Protein AF-A0AA40S075-F1 (afdb_monomer_lite)

Structure (mmCIF, N/CA/C/O backbone):
data_AF-A0AA40S075-F1
#
_entry.id   AF-A0AA40S075-F1
#
loop_
_atom_site.group_PDB
_atom_site.id
_atom_site.type_symbol
_atom_site.label_atom_id
_atom_site.label_alt_id
_atom_site.label_comp_id
_atom_site.label_asym_id
_atom_site.label_entity_id
_atom_site.label_seq_id
_atom_site.pdbx_PDB_ins_code
_atom_site.Cartn_x
_atom_site.Cartn_y
_atom_site.Cartn_z
_atom_site.occupancy
_atom_site.B_iso_or_equiv
_atom_site.auth_seq_id
_atom_site.auth_comp_id
_atom_site.auth_asym_id
_atom_site.auth_atom_id
_atom_site.pdbx_PDB_model_num
ATOM 1 N N . MET A 1 1 ? -9.247 -8.473 -28.102 1.00 46.50 1 MET A N 1
ATOM 2 C CA . MET A 1 1 ? -8.491 -7.266 -27.701 1.00 46.50 1 MET A CA 1
ATOM 3 C C . MET A 1 1 ? -7.460 -7.676 -26.664 1.00 46.50 1 MET A C 1
ATOM 5 O O . MET A 1 1 ? -7.847 -8.090 -25.582 1.00 46.50 1 MET A O 1
ATOM 9 N N . THR A 1 2 ? -6.175 -7.653 -27.006 1.00 59.22 2 THR A N 1
ATOM 10 C CA . THR A 1 2 ? -5.071 -7.917 -26.071 1.00 59.22 2 THR A CA 1
ATOM 11 C C . THR A 1 2 ? -4.685 -6.614 -25.379 1.00 59.22 2 THR A C 1
ATOM 13 O O . THR A 1 2 ? -4.328 -5.653 -26.058 1.00 59.22 2 THR A O 1
ATOM 16 N N . MET A 1 3 ? -4.786 -6.572 -24.050 1.00 69.44 3 MET A N 1
ATOM 17 C CA . MET A 1 3 ? -4.354 -5.430 -23.241 1.00 69.44 3 MET A CA 1
ATOM 18 C C . MET A 1 3 ? -2.837 -5.259 -23.383 1.00 69.44 3 MET A C 1
ATOM 20 O O . MET A 1 3 ? -2.087 -6.213 -23.164 1.00 69.44 3 MET A O 1
ATOM 24 N N . THR A 1 4 ? -2.377 -4.073 -23.776 1.00 76.94 4 THR A N 1
ATOM 25 C CA . THR A 1 4 ? -0.937 -3.796 -23.884 1.00 76.94 4 THR A CA 1
ATOM 26 C C . THR A 1 4 ? -0.329 -3.550 -22.499 1.00 76.94 4 THR A C 1
ATOM 28 O O . THR A 1 4 ? -1.027 -3.182 -21.553 1.00 76.94 4 THR A O 1
ATOM 31 N N . ALA A 1 5 ? 0.988 -3.733 -22.354 1.00 69.62 5 ALA A N 1
ATOM 32 C CA . ALA A 1 5 ? 1.686 -3.474 -21.089 1.00 69.62 5 ALA A CA 1
ATOM 33 C C . ALA A 1 5 ? 1.546 -2.008 -20.627 1.00 69.62 5 ALA A C 1
ATOM 35 O O . ALA A 1 5 ? 1.438 -1.736 -19.433 1.00 69.62 5 ALA A O 1
ATOM 36 N N . GLU A 1 6 ? 1.477 -1.069 -21.573 1.00 72.50 6 GLU A N 1
ATOM 37 C CA . GLU A 1 6 ? 1.208 0.346 -21.295 1.00 72.50 6 GLU A CA 1
ATOM 38 C C . GLU A 1 6 ? -0.209 0.565 -20.754 1.00 72.50 6 GLU A C 1
ATOM 40 O O . GLU A 1 6 ? -0.388 1.271 -19.765 1.00 72.50 6 GLU A O 1
ATOM 45 N N . GLN A 1 7 ? -1.217 -0.100 -21.329 1.00 78.00 7 GLN A N 1
ATOM 46 C CA . GLN A 1 7 ? -2.588 -0.052 -20.810 1.00 78.00 7 GLN A CA 1
ATOM 47 C C . GLN A 1 7 ? -2.686 -0.668 -19.409 1.00 78.00 7 GLN A C 1
ATOM 49 O O . GLN A 1 7 ? -3.414 -0.152 -18.560 1.00 78.00 7 GLN A O 1
ATOM 54 N N . ALA A 1 8 ? -1.940 -1.745 -19.141 1.00 73.06 8 ALA A N 1
ATOM 55 C CA . ALA A 1 8 ? -1.873 -2.363 -17.817 1.00 73.06 8 ALA A CA 1
ATOM 56 C C . ALA A 1 8 ? -1.236 -1.431 -16.776 1.00 73.06 8 ALA A C 1
ATOM 58 O O . ALA A 1 8 ? -1.756 -1.306 -15.665 1.00 73.06 8 ALA A O 1
ATOM 59 N N . ALA A 1 9 ? -0.157 -0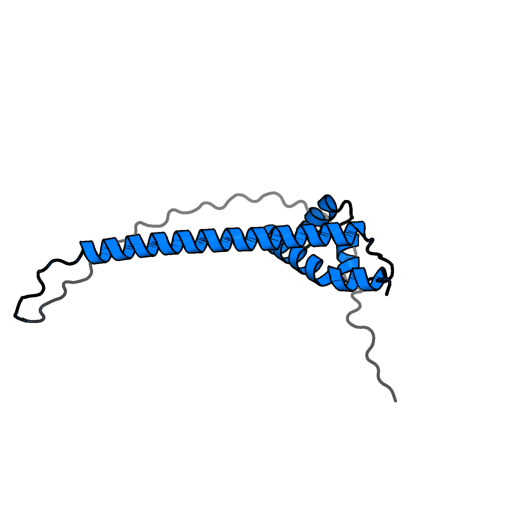.730 -17.142 1.00 79.81 9 ALA A N 1
ATOM 60 C CA . ALA A 1 9 ? 0.457 0.286 -16.292 1.00 79.81 9 ALA A CA 1
ATOM 61 C C . ALA A 1 9 ? -0.532 1.420 -15.970 1.00 79.81 9 ALA A C 1
ATOM 63 O O . ALA A 1 9 ? -0.644 1.840 -14.817 1.00 79.81 9 ALA A O 1
ATOM 64 N N . GLU A 1 10 ? -1.310 1.858 -16.956 1.00 85.69 10 GLU A N 1
ATOM 65 C CA . GLU A 1 10 ? -2.273 2.950 -16.785 1.00 85.69 10 GLU A CA 1
ATOM 66 C C . GLU A 1 10 ? -3.445 2.571 -15.899 1.00 85.69 10 GLU A C 1
ATOM 68 O O . GLU A 1 10 ? -3.895 3.385 -15.090 1.00 85.69 10 GLU A O 1
ATOM 73 N N . TRP A 1 11 ? -3.879 1.320 -15.988 1.00 86.38 11 TRP A N 1
ATOM 74 C CA . TRP A 1 11 ? -4.942 0.800 -15.149 1.00 86.38 11 TRP A CA 1
ATOM 75 C C . TRP A 1 11 ? -4.510 0.608 -13.690 1.00 86.38 11 TRP A C 1
ATOM 77 O O . TRP A 1 11 ? -5.304 0.855 -12.785 1.00 86.38 11 TRP A O 1
ATOM 87 N N . ILE A 1 12 ? -3.251 0.226 -13.439 1.00 92.19 12 ILE A N 1
ATOM 88 C CA . ILE A 1 12 ? -2.779 -0.107 -12.085 1.00 92.19 12 ILE A CA 1
ATOM 89 C C . ILE A 1 12 ? -2.191 1.079 -11.307 1.00 92.19 12 ILE A C 1
ATOM 91 O O . ILE A 1 12 ? -2.126 1.054 -10.078 1.00 92.19 12 ILE A O 1
ATOM 95 N N . ARG A 1 13 ? -1.764 2.146 -11.988 1.00 93.06 13 ARG A N 1
ATOM 96 C CA . ARG A 1 13 ? -1.256 3.372 -11.345 1.00 93.06 13 ARG A CA 1
ATOM 97 C C . ARG A 1 13 ? -2.166 3.957 -10.254 1.00 93.06 13 ARG A C 1
ATOM 99 O O . ARG A 1 13 ? -1.613 4.317 -9.213 1.00 93.06 13 ARG A O 1
ATOM 106 N N . PRO A 1 14 ? -3.500 4.078 -10.419 1.00 94.56 14 PRO A N 1
ATOM 107 C CA . PRO A 1 14 ? -4.357 4.574 -9.341 1.00 94.56 14 PRO A CA 1
ATOM 108 C C . PRO A 1 14 ? -4.320 3.670 -8.100 1.00 94.56 14 PRO A C 1
ATOM 110 O O . PRO A 1 14 ? -4.209 4.179 -6.984 1.00 94.56 14 PRO A O 1
ATOM 113 N N . ASP A 1 15 ? -4.328 2.349 -8.286 1.00 95.44 15 ASP A N 1
ATOM 114 C CA . ASP A 1 15 ? -4.229 1.375 -7.192 1.00 95.44 15 ASP A CA 1
ATOM 115 C C . ASP A 1 15 ? -2.874 1.515 -6.478 1.00 95.44 15 ASP A C 1
ATOM 117 O O . ASP A 1 15 ? -2.812 1.622 -5.249 1.00 95.44 15 ASP A O 1
ATOM 121 N N . LEU A 1 16 ? -1.784 1.626 -7.247 1.00 95.81 16 LEU A N 1
ATOM 122 C CA . LEU A 1 16 ? -0.439 1.863 -6.721 1.00 95.81 16 LEU A CA 1
ATOM 123 C C . LEU A 1 16 ? -0.364 3.158 -5.900 1.00 95.81 16 LEU A C 1
ATOM 125 O O . LEU A 1 16 ? 0.205 3.163 -4.808 1.00 95.81 16 LEU A O 1
ATOM 129 N N . ALA A 1 17 ? -0.947 4.247 -6.406 1.00 97.00 17 ALA A N 1
ATOM 130 C CA . ALA A 1 17 ? -0.953 5.542 -5.734 1.00 97.00 17 ALA A CA 1
ATOM 131 C C . ALA A 1 17 ? -1.693 5.485 -4.390 1.00 97.00 17 ALA A C 1
ATOM 133 O O . ALA A 1 17 ? -1.184 6.004 -3.398 1.00 97.00 17 ALA A O 1
ATOM 134 N N . ARG A 1 18 ? -2.844 4.800 -4.328 1.00 97.44 18 ARG A N 1
ATOM 135 C CA . ARG A 1 18 ? -3.613 4.613 -3.084 1.00 97.44 18 ARG A CA 1
ATOM 136 C C . ARG A 1 18 ? -2.848 3.790 -2.052 1.00 97.44 18 ARG A C 1
ATOM 138 O O . ARG A 1 18 ? -2.800 4.164 -0.883 1.00 97.44 18 ARG A O 1
ATOM 145 N N . VAL A 1 19 ? -2.196 2.706 -2.479 1.00 96.94 19 VAL A N 1
ATOM 146 C CA . VAL A 1 19 ? -1.373 1.878 -1.581 1.00 96.94 19 VAL A CA 1
ATOM 147 C C . VAL A 1 19 ? -0.180 2.660 -1.034 1.00 96.94 19 VAL A C 1
ATOM 149 O O . VAL A 1 19 ? 0.143 2.534 0.148 1.00 96.94 19 VAL A O 1
ATOM 152 N N . VAL A 1 20 ? 0.479 3.466 -1.870 1.00 97.50 20 VAL A N 1
ATOM 153 C CA . VAL A 1 20 ? 1.575 4.336 -1.424 1.00 97.50 20 VAL A CA 1
ATOM 154 C C . VAL A 1 20 ? 1.068 5.388 -0.444 1.00 97.50 20 VAL A C 1
ATOM 156 O O . VAL A 1 20 ? 1.687 5.540 0.602 1.00 97.50 20 VAL A O 1
ATOM 159 N N . ALA A 1 21 ? -0.048 6.061 -0.732 1.00 97.62 21 ALA A N 1
ATOM 160 C CA . ALA A 1 21 ? -0.610 7.092 0.141 1.00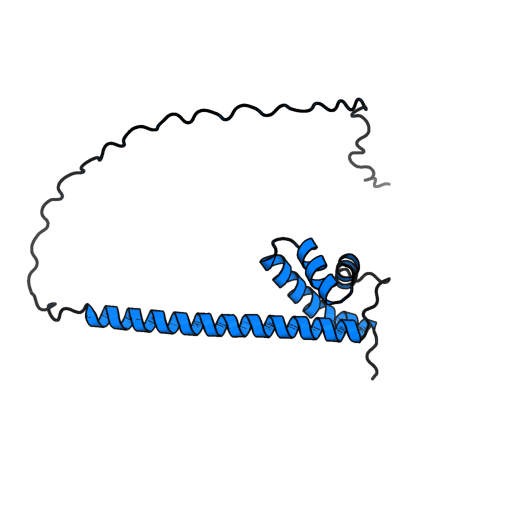 97.62 21 ALA A CA 1
ATOM 161 C C . ALA A 1 21 ? -0.959 6.538 1.533 1.00 97.62 21 ALA A C 1
ATOM 163 O O . ALA A 1 21 ? -0.512 7.080 2.538 1.00 97.62 21 ALA A O 1
ATOM 164 N N . ALA A 1 22 ? -1.642 5.392 1.601 1.00 96.44 22 ALA A N 1
ATOM 165 C CA . ALA A 1 22 ? -1.964 4.748 2.878 1.00 96.44 22 ALA A CA 1
ATOM 166 C C . ALA A 1 22 ? -0.707 4.320 3.662 1.00 96.44 22 ALA A C 1
ATOM 168 O O . ALA A 1 22 ? -0.662 4.349 4.892 1.00 96.44 22 ALA A O 1
ATOM 169 N N . LYS A 1 23 ? 0.355 3.909 2.958 1.00 96.06 23 LYS A N 1
ATOM 170 C CA . LYS A 1 23 ? 1.644 3.599 3.591 1.00 96.06 23 LYS A CA 1
ATOM 171 C C . LYS A 1 23 ? 2.380 4.848 4.057 1.00 96.06 23 LYS A C 1
ATOM 173 O O . LYS A 1 23 ? 3.035 4.792 5.092 1.00 96.06 23 LYS A O 1
ATOM 178 N N . GLU A 1 24 ? 2.313 5.929 3.293 1.00 97.62 24 GLU A N 1
ATOM 179 C CA . GLU A 1 24 ? 2.908 7.218 3.632 1.00 97.62 24 GLU A CA 1
ATOM 180 C C . GLU A 1 24 ? 2.272 7.778 4.900 1.00 97.62 24 GLU A C 1
ATOM 182 O O . GLU A 1 24 ? 3.006 8.132 5.818 1.00 97.62 24 GLU A O 1
ATOM 187 N N . GLU A 1 25 ? 0.944 7.741 4.995 1.00 96.44 25 GLU A N 1
ATOM 188 C CA . GLU A 1 25 ? 0.194 8.125 6.191 1.00 96.44 25 GLU A CA 1
ATOM 189 C C . GLU A 1 25 ? 0.635 7.316 7.419 1.00 96.44 25 GLU A C 1
ATOM 191 O O . GLU A 1 25 ? 0.965 7.878 8.461 1.00 96.44 25 GLU A O 1
ATOM 196 N N . ARG A 1 26 ? 0.753 5.990 7.279 1.00 94.88 26 ARG A N 1
ATOM 197 C CA . ARG A 1 26 ? 1.173 5.112 8.381 1.00 94.88 26 ARG A CA 1
ATOM 198 C C . ARG A 1 26 ? 2.638 5.289 8.798 1.00 94.88 26 ARG A C 1
ATOM 200 O O . ARG A 1 26 ? 2.970 5.089 9.964 1.00 94.88 26 ARG A O 1
ATOM 207 N N . LEU A 1 27 ? 3.539 5.545 7.851 1.00 96.19 27 LEU A N 1
ATOM 208 C CA . LEU A 1 27 ? 4.991 5.570 8.090 1.00 96.19 27 LEU A CA 1
ATOM 209 C C . LEU A 1 27 ? 5.551 6.987 8.274 1.00 96.19 27 LEU A C 1
ATOM 211 O O . LEU A 1 27 ? 6.728 7.126 8.618 1.00 96.19 27 LEU A O 1
ATOM 215 N N . GLY A 1 28 ? 4.749 8.017 7.999 1.00 96.56 28 GLY A N 1
ATOM 216 C CA . GLY A 1 28 ? 5.129 9.429 8.053 1.00 96.56 28 GLY A CA 1
ATOM 217 C C . GLY A 1 28 ? 6.128 9.859 6.974 1.00 96.56 28 GLY A C 1
ATOM 218 O O . GLY A 1 28 ? 6.728 10.925 7.077 1.00 96.56 28 GLY A O 1
ATOM 219 N N . SER A 1 29 ? 6.384 9.025 5.961 1.00 96.44 29 SER A N 1
ATOM 220 C CA . SER A 1 29 ? 7.346 9.335 4.902 1.00 96.44 29 SER A CA 1
ATOM 221 C C . SER A 1 29 ? 7.030 8.598 3.610 1.00 96.44 29 SER A C 1
ATOM 223 O O . SER A 1 29 ? 6.966 7.365 3.568 1.00 96.44 29 SER A O 1
ATOM 225 N N . ARG A 1 30 ? 6.949 9.361 2.519 1.00 95.94 30 ARG A N 1
ATOM 226 C CA . ARG A 1 30 ? 6.755 8.828 1.169 1.00 95.94 30 ARG A CA 1
ATOM 227 C C . ARG A 1 30 ? 7.894 7.922 0.713 1.00 95.94 30 ARG A C 1
ATOM 229 O O . ARG A 1 30 ? 7.653 6.920 0.047 1.00 95.94 30 ARG A O 1
ATOM 236 N N . MET A 1 31 ? 9.133 8.232 1.103 1.00 97.12 31 MET A N 1
ATOM 237 C CA . MET A 1 31 ? 10.284 7.390 0.762 1.00 97.12 31 MET A CA 1
ATOM 238 C C . MET A 1 31 ? 10.200 6.033 1.466 1.00 97.12 31 MET A C 1
ATOM 240 O O . MET A 1 31 ? 10.338 4.999 0.817 1.00 97.12 31 MET A O 1
ATOM 244 N N . ARG A 1 32 ? 9.846 6.022 2.759 1.00 97.19 32 ARG A N 1
ATOM 245 C CA . ARG A 1 32 ? 9.600 4.774 3.500 1.00 97.19 32 ARG A CA 1
ATOM 246 C C . ARG A 1 32 ? 8.426 3.981 2.927 1.00 97.19 32 ARG A C 1
ATOM 248 O O . ARG A 1 32 ? 8.460 2.754 2.929 1.00 97.19 32 ARG A O 1
ATOM 255 N N . ALA A 1 33 ? 7.399 4.654 2.407 1.00 97.19 33 ALA A N 1
ATOM 256 C CA . ALA A 1 33 ? 6.297 3.994 1.711 1.00 97.19 33 ALA A CA 1
ATOM 257 C C . ALA A 1 33 ? 6.771 3.279 0.436 1.00 97.19 33 ALA A C 1
ATOM 259 O O . ALA A 1 33 ? 6.405 2.119 0.218 1.00 97.19 33 ALA A O 1
ATOM 260 N N . TYR A 1 34 ? 7.621 3.929 -0.366 1.00 97.62 34 TYR A N 1
ATOM 261 C CA . TYR A 1 34 ? 8.245 3.310 -1.537 1.00 97.62 34 TYR A CA 1
ATOM 262 C C . TYR A 1 34 ? 9.153 2.139 -1.159 1.00 97.62 34 TYR A C 1
ATOM 264 O O . TYR A 1 34 ? 9.074 1.095 -1.792 1.00 97.62 34 TYR A O 1
ATOM 272 N N . GLU A 1 35 ? 9.968 2.263 -0.113 1.00 97.31 35 GLU A N 1
ATOM 273 C CA . GLU A 1 35 ? 10.814 1.170 0.386 1.00 97.31 35 GLU A CA 1
ATOM 274 C C . GLU A 1 35 ? 9.993 -0.030 0.851 1.00 97.31 35 GLU A C 1
ATOM 276 O O . GLU A 1 35 ? 10.203 -1.154 0.390 1.00 97.31 35 GLU A O 1
ATOM 281 N N . ALA A 1 36 ? 9.001 0.209 1.707 1.00 96.31 36 ALA A N 1
ATOM 282 C CA . ALA A 1 36 ? 8.162 -0.843 2.257 1.00 96.31 36 ALA A CA 1
ATOM 283 C C . ALA A 1 36 ? 7.309 -1.539 1.188 1.00 96.31 36 ALA A C 1
ATOM 285 O O . ALA A 1 36 ? 7.014 -2.729 1.310 1.00 96.31 36 ALA A O 1
ATOM 286 N N . LEU A 1 37 ? 6.849 -0.809 0.167 1.00 95.50 37 LEU A N 1
ATOM 287 C CA . LEU A 1 37 ? 6.102 -1.400 -0.940 1.00 95.50 37 LEU A CA 1
ATOM 288 C C . LEU A 1 37 ? 7.032 -2.101 -1.936 1.00 95.50 37 LEU A C 1
ATOM 290 O O . LEU A 1 37 ? 6.737 -3.219 -2.344 1.00 95.50 37 LEU A O 1
ATOM 294 N N . GLY A 1 38 ? 8.166 -1.488 -2.271 1.00 94.81 38 GLY A N 1
ATOM 295 C CA . GLY A 1 38 ? 9.155 -2.033 -3.199 1.00 94.81 38 GLY A CA 1
ATOM 296 C C . GLY A 1 38 ? 9.711 -3.362 -2.711 1.00 94.81 38 GLY A C 1
ATOM 297 O O . GLY A 1 38 ? 9.665 -4.345 -3.445 1.00 94.81 38 GLY A O 1
ATOM 298 N N . SER A 1 39 ? 10.100 -3.433 -1.435 1.00 94.88 39 SER A N 1
ATOM 299 C CA . SER A 1 39 ? 10.559 -4.674 -0.801 1.00 94.88 39 SER A CA 1
ATOM 300 C C . SER A 1 39 ? 9.533 -5.808 -0.929 1.00 94.88 39 SER A C 1
ATOM 302 O O . SER A 1 39 ? 9.904 -6.931 -1.258 1.00 94.88 39 SER A O 1
ATOM 304 N N . LYS A 1 40 ? 8.235 -5.517 -0.766 1.00 92.69 40 LYS A N 1
ATOM 305 C CA . LYS A 1 40 ? 7.166 -6.518 -0.927 1.00 92.69 40 LYS A CA 1
ATOM 306 C C . LYS A 1 40 ? 6.928 -6.942 -2.375 1.00 92.69 40 LYS A C 1
ATOM 308 O O . LYS A 1 40 ? 6.498 -8.066 -2.601 1.00 92.69 40 LYS A O 1
ATOM 313 N N . LEU A 1 41 ? 7.157 -6.046 -3.330 1.00 91.88 41 LEU A N 1
ATOM 314 C CA . LEU A 1 41 ? 6.988 -6.314 -4.760 1.00 91.88 41 LEU A CA 1
ATOM 315 C C . LEU A 1 41 ? 8.253 -6.902 -5.409 1.00 91.88 41 LEU A C 1
ATOM 317 O O . LEU A 1 41 ? 8.223 -7.224 -6.590 1.00 91.88 41 LEU A O 1
ATOM 321 N N . GLY A 1 42 ? 9.372 -7.003 -4.680 1.00 94.06 42 GLY A N 1
ATOM 322 C CA . GLY A 1 42 ? 10.671 -7.352 -5.264 1.00 94.06 42 GLY A CA 1
ATOM 323 C C . GLY A 1 42 ? 11.217 -6.268 -6.204 1.00 94.06 42 GLY A C 1
ATOM 324 O O . GLY A 1 42 ? 11.984 -6.560 -7.121 1.00 94.06 42 GLY A O 1
ATOM 325 N N . ARG A 1 43 ? 10.802 -5.010 -6.012 1.00 95.19 43 ARG A N 1
ATOM 326 C CA . ARG A 1 43 ? 11.161 -3.856 -6.850 1.00 95.19 43 ARG A CA 1
ATOM 327 C C . ARG A 1 43 ? 11.856 -2.773 -6.034 1.00 95.19 43 ARG A C 1
ATOM 329 O O . ARG A 1 43 ? 11.699 -2.678 -4.820 1.00 95.19 43 ARG A O 1
ATOM 336 N N . SER A 1 44 ? 12.624 -1.920 -6.707 1.00 96.38 44 SER A N 1
ATOM 337 C CA . SER A 1 44 ? 13.291 -0.805 -6.034 1.00 96.38 44 SER A CA 1
ATOM 338 C C . SER A 1 44 ? 12.307 0.335 -5.713 1.00 96.38 44 SER A C 1
ATOM 340 O O . SER A 1 44 ? 11.326 0.533 -6.438 1.00 96.38 44 SER A O 1
ATOM 342 N N . PRO A 1 45 ? 12.575 1.151 -4.676 1.00 96.38 45 PRO A N 1
ATOM 343 C CA . PRO A 1 45 ? 11.781 2.351 -4.383 1.00 96.38 45 PRO A CA 1
ATOM 344 C C . PRO A 1 45 ? 11.742 3.314 -5.580 1.00 96.38 45 PRO A C 1
ATOM 346 O O . PRO A 1 45 ? 10.709 3.898 -5.912 1.00 96.38 45 PRO A O 1
ATOM 349 N N . THR A 1 46 ? 12.873 3.430 -6.280 1.00 96.81 46 THR A N 1
ATOM 350 C CA . THR A 1 46 ? 13.021 4.238 -7.495 1.00 96.81 46 THR A CA 1
ATOM 351 C C . THR A 1 46 ? 12.115 3.752 -8.622 1.00 96.81 46 THR A C 1
ATOM 353 O O . THR A 1 46 ? 11.535 4.581 -9.320 1.00 96.81 46 THR A O 1
ATOM 356 N N . TRP A 1 47 ? 11.954 2.434 -8.791 1.00 96.38 47 TRP A N 1
ATOM 357 C CA . TRP A 1 47 ? 11.033 1.868 -9.780 1.00 96.38 47 TRP A CA 1
ATOM 358 C C . TRP A 1 47 ? 9.596 2.323 -9.507 1.00 96.38 47 TRP A C 1
ATOM 360 O O . TRP A 1 47 ? 8.952 2.849 -10.409 1.00 96.38 47 TRP A O 1
ATOM 370 N N . ILE A 1 48 ? 9.131 2.259 -8.253 1.00 96.12 48 ILE A N 1
ATOM 371 C CA . ILE A 1 48 ? 7.782 2.725 -7.879 1.00 96.12 48 ILE A CA 1
ATOM 372 C C . ILE A 1 48 ? 7.608 4.210 -8.204 1.00 96.12 48 ILE A C 1
ATOM 374 O O . ILE A 1 48 ? 6.604 4.603 -8.801 1.00 96.12 48 ILE A O 1
ATOM 378 N N . ARG A 1 49 ? 8.604 5.038 -7.861 1.00 96.56 49 ARG A N 1
ATOM 379 C CA . ARG A 1 49 ? 8.580 6.473 -8.171 1.00 96.56 49 ARG A CA 1
ATOM 380 C C . ARG A 1 49 ? 8.451 6.723 -9.673 1.00 96.56 49 ARG A C 1
ATOM 382 O O . ARG A 1 49 ? 7.683 7.590 -10.076 1.00 96.56 49 A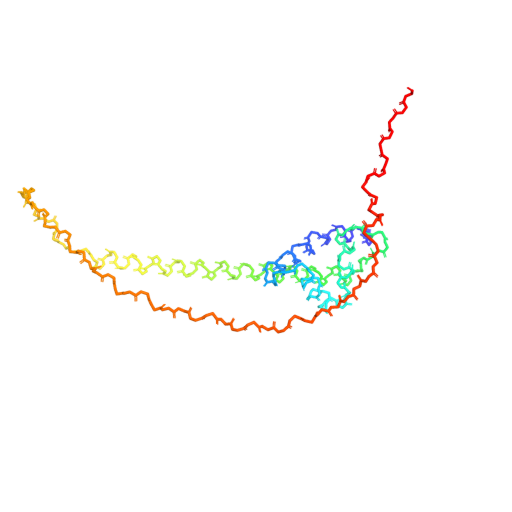RG A O 1
ATOM 389 N N . LYS A 1 50 ? 9.188 5.971 -10.491 1.00 95.25 50 LYS A N 1
ATOM 390 C CA . LYS A 1 50 ? 9.151 6.082 -11.954 1.00 95.25 50 LYS A CA 1
ATOM 391 C C . LYS A 1 50 ? 7.815 5.621 -12.542 1.00 95.25 50 LYS A C 1
ATOM 393 O O . LYS A 1 50 ? 7.281 6.320 -13.397 1.00 95.25 50 LYS A O 1
ATOM 398 N N . VAL A 1 51 ? 7.237 4.524 -12.041 1.00 94.19 51 VAL A N 1
ATOM 399 C CA . VAL A 1 51 ? 5.900 4.059 -12.458 1.00 94.19 51 VAL A CA 1
ATOM 400 C C . VAL A 1 51 ? 4.843 5.125 -12.174 1.00 94.19 51 VAL A C 1
ATOM 402 O O . VAL A 1 51 ? 4.044 5.439 -13.051 1.00 94.19 51 VAL A O 1
ATOM 405 N N . LEU A 1 52 ? 4.854 5.721 -10.977 1.00 94.50 52 LEU A N 1
ATOM 406 C CA . LEU A 1 52 ? 3.926 6.802 -10.622 1.00 94.50 52 LEU A CA 1
ATOM 407 C C . LEU A 1 52 ? 4.182 8.084 -11.428 1.00 94.50 52 LEU A C 1
ATOM 409 O O . LEU A 1 52 ? 3.236 8.772 -11.801 1.00 94.50 52 LEU A O 1
ATOM 413 N N . GLY A 1 53 ? 5.450 8.387 -11.710 1.00 94.00 53 GLY A N 1
ATOM 414 C CA . GLY A 1 53 ? 5.881 9.542 -12.498 1.00 94.00 53 GLY A CA 1
ATOM 415 C C . GLY A 1 53 ? 5.755 9.376 -14.014 1.00 94.00 53 GLY A C 1
ATOM 416 O O . GLY A 1 53 ? 6.191 10.263 -14.738 1.00 94.00 53 GLY A O 1
ATOM 417 N N . ARG A 1 54 ? 5.181 8.266 -14.498 1.00 92.06 54 ARG A N 1
ATOM 418 C CA . ARG A 1 54 ? 5.017 7.956 -15.931 1.00 92.06 54 ARG A CA 1
ATOM 419 C C . ARG A 1 54 ? 6.324 7.980 -16.732 1.00 92.06 54 ARG A C 1
ATOM 421 O O . ARG A 1 54 ? 6.333 8.383 -17.891 1.00 92.06 54 ARG A O 1
ATOM 428 N N . ALA A 1 55 ? 7.431 7.570 -16.118 1.00 91.31 55 ALA A N 1
ATOM 429 C CA . ALA A 1 55 ? 8.711 7.546 -16.814 1.00 91.31 55 ALA A CA 1
ATOM 430 C C . ALA A 1 55 ? 8.681 6.503 -17.958 1.00 91.31 55 ALA A C 1
ATOM 432 O O . ALA A 1 55 ? 8.250 5.371 -17.719 1.00 91.31 55 ALA A O 1
ATOM 433 N N . PRO A 1 56 ? 9.124 6.852 -19.182 1.00 84.62 56 PRO A N 1
ATOM 434 C CA . PRO A 1 56 ? 9.003 5.983 -20.358 1.00 84.62 56 PRO A CA 1
ATOM 435 C C . PRO A 1 56 ? 9.968 4.787 -20.339 1.00 84.62 56 PRO A C 1
ATOM 437 O O . PRO A 1 56 ? 9.796 3.840 -21.097 1.00 84.62 56 PRO A O 1
ATOM 440 N N . ASP A 1 57 ? 10.981 4.810 -19.472 1.00 88.62 57 ASP A N 1
ATOM 441 C CA . ASP A 1 57 ? 11.992 3.760 -19.322 1.00 88.62 57 ASP A CA 1
ATOM 442 C C . ASP A 1 57 ? 11.560 2.626 -18.377 1.00 88.62 57 ASP A C 1
ATOM 444 O O . ASP A 1 57 ? 12.330 1.698 -18.126 1.00 88.62 57 ASP A O 1
ATOM 448 N N . VAL A 1 58 ? 10.344 2.696 -17.823 1.00 89.75 58 VAL A N 1
ATOM 449 C CA . VAL A 1 58 ? 9.849 1.718 -16.855 1.00 89.75 58 VAL A CA 1
ATOM 450 C C . VAL A 1 58 ? 8.587 1.037 -17.344 1.00 89.75 58 VAL A C 1
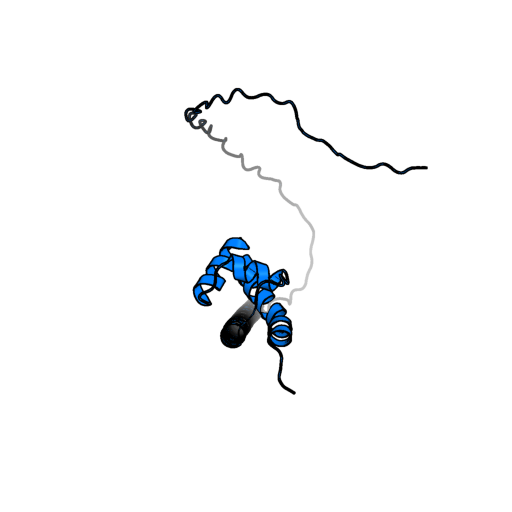ATOM 452 O O . VAL A 1 58 ? 7.549 1.658 -17.555 1.00 89.75 58 VAL A O 1
ATOM 455 N N . THR A 1 59 ? 8.670 -0.285 -17.429 1.00 87.62 59 THR A N 1
ATOM 456 C CA . THR A 1 59 ? 7.545 -1.154 -17.749 1.00 87.62 59 THR A CA 1
ATOM 457 C C . THR A 1 59 ? 6.970 -1.783 -16.484 1.00 87.62 59 THR A C 1
ATOM 459 O O . THR A 1 59 ? 7.677 -2.047 -15.505 1.00 87.62 59 THR A O 1
ATOM 462 N N . VAL A 1 60 ? 5.659 -2.019 -16.508 1.00 89.19 60 VAL A N 1
ATOM 463 C CA . VAL A 1 60 ? 4.950 -2.786 -15.484 1.00 89.19 60 VAL A CA 1
ATOM 464 C C . VAL A 1 60 ? 4.612 -4.140 -16.089 1.00 89.19 60 VAL A C 1
ATOM 466 O O . VAL A 1 60 ? 3.828 -4.224 -17.033 1.00 89.19 60 VAL A O 1
ATOM 469 N N . GLY A 1 61 ? 5.234 -5.200 -15.576 1.00 88.56 61 GLY A N 1
ATOM 470 C CA . GLY A 1 61 ? 4.907 -6.556 -15.998 1.00 88.56 61 GLY A CA 1
ATOM 471 C C . GLY A 1 61 ? 3.550 -6.996 -15.449 1.00 88.56 61 GLY A C 1
ATOM 472 O O . GLY A 1 61 ? 3.071 -6.469 -14.444 1.00 88.56 61 GLY A O 1
ATOM 473 N N . LEU A 1 62 ? 2.951 -8.023 -16.057 1.00 86.69 62 LEU A N 1
ATOM 474 C CA . LEU A 1 62 ? 1.690 -8.601 -15.573 1.00 86.69 62 LEU A CA 1
ATOM 475 C C . LEU A 1 62 ? 1.782 -9.034 -14.099 1.00 86.69 62 LEU A C 1
ATOM 477 O O . LEU A 1 62 ? 0.865 -8.790 -13.321 1.00 86.69 62 LEU A O 1
ATOM 481 N N . HIS A 1 63 ? 2.910 -9.629 -13.704 1.00 90.25 63 HIS A N 1
ATOM 482 C CA . HIS A 1 63 ? 3.152 -10.034 -12.319 1.00 90.25 63 HIS A CA 1
ATOM 483 C C . HIS A 1 63 ? 3.127 -8.841 -11.351 1.00 90.25 63 HIS A C 1
ATOM 485 O O . HIS A 1 63 ? 2.486 -8.906 -10.303 1.00 90.25 63 HIS A O 1
ATOM 491 N N . ASP A 1 64 ? 3.769 -7.729 -11.724 1.00 92.06 64 ASP A N 1
ATOM 492 C CA . ASP A 1 64 ? 3.770 -6.510 -10.915 1.00 92.06 64 ASP A CA 1
ATOM 493 C C . ASP A 1 64 ? 2.349 -5.949 -10.788 1.00 92.06 64 ASP A C 1
ATOM 495 O O . ASP A 1 64 ? 1.923 -5.595 -9.690 1.00 92.06 64 ASP A O 1
ATOM 499 N N . ALA A 1 65 ? 1.592 -5.926 -11.890 1.00 90.56 65 ALA A N 1
ATOM 500 C CA . ALA A 1 65 ? 0.219 -5.438 -11.900 1.00 90.56 65 ALA A CA 1
ATOM 501 C C . ALA A 1 65 ? -0.688 -6.250 -10.959 1.00 90.56 65 ALA A C 1
ATOM 503 O O . ALA A 1 65 ? -1.402 -5.673 -10.138 1.00 90.56 65 ALA A O 1
ATOM 504 N N . LEU A 1 66 ? -0.609 -7.583 -11.011 1.00 91.25 66 LEU A N 1
ATOM 505 C CA . LEU A 1 66 ? -1.377 -8.464 -10.125 1.00 91.25 66 LEU A CA 1
ATOM 506 C C . LEU A 1 66 ? -0.977 -8.293 -8.655 1.00 91.25 66 LEU A C 1
ATOM 508 O O . LEU A 1 66 ? -1.839 -8.227 -7.778 1.00 91.25 66 LEU A O 1
ATOM 512 N N . ASN A 1 67 ? 0.319 -8.158 -8.370 1.00 94.44 67 ASN A N 1
ATOM 513 C CA . ASN A 1 67 ? 0.794 -7.955 -7.003 1.00 94.44 67 ASN A CA 1
ATOM 514 C C . ASN A 1 67 ? 0.352 -6.606 -6.425 1.00 94.44 67 ASN A C 1
ATOM 516 O O . ASN A 1 67 ? -0.022 -6.532 -5.249 1.00 94.44 67 ASN A O 1
ATOM 520 N N . ILE A 1 68 ? 0.377 -5.543 -7.235 1.00 94.75 68 ILE A N 1
ATOM 521 C CA . ILE A 1 68 ? -0.124 -4.223 -6.839 1.00 94.75 68 ILE A CA 1
ATOM 522 C C . ILE A 1 68 ? -1.629 -4.297 -6.582 1.00 94.75 68 ILE A C 1
ATOM 524 O O . ILE A 1 68 ? -2.085 -3.809 -5.548 1.00 94.75 68 ILE A O 1
ATOM 528 N N . ARG A 1 69 ? -2.387 -4.966 -7.458 1.00 94.19 69 ARG A N 1
ATOM 529 C CA . ARG A 1 69 ? -3.831 -5.142 -7.288 1.00 94.19 69 ARG A CA 1
ATOM 530 C C . ARG A 1 69 ? -4.158 -5.872 -5.990 1.00 94.19 69 ARG A C 1
ATOM 532 O O . ARG A 1 69 ? -4.937 -5.375 -5.184 1.00 94.19 69 ARG A O 1
ATOM 539 N N . ALA A 1 70 ? -3.481 -6.985 -5.723 1.00 94.62 70 ALA A N 1
ATOM 540 C CA . ALA A 1 70 ? -3.643 -7.727 -4.478 1.00 94.62 70 ALA A CA 1
ATOM 541 C C . ALA A 1 70 ? -3.245 -6.895 -3.243 1.00 94.62 70 ALA A C 1
ATOM 543 O O . ALA A 1 70 ? -3.828 -7.035 -2.167 1.00 94.62 70 ALA A O 1
ATOM 544 N N . ALA A 1 71 ? -2.235 -6.023 -3.355 1.00 94.19 71 ALA A N 1
ATOM 545 C CA . ALA A 1 71 ? -1.871 -5.106 -2.276 1.00 94.19 71 ALA A CA 1
ATOM 546 C C . ALA A 1 71 ? -2.961 -4.061 -2.015 1.00 94.19 71 ALA A C 1
ATOM 548 O O . ALA A 1 71 ? -3.239 -3.765 -0.853 1.00 94.19 71 ALA A O 1
ATOM 549 N N . TYR A 1 72 ? -3.582 -3.551 -3.075 1.00 96.25 72 TYR A N 1
ATOM 550 C CA . TYR A 1 72 ? -4.703 -2.629 -2.993 1.00 96.25 72 TYR A CA 1
ATOM 551 C C . TYR A 1 72 ? -5.953 -3.289 -2.397 1.00 96.25 72 TYR A C 1
ATOM 553 O O . TYR A 1 72 ? -6.544 -2.748 -1.470 1.00 96.25 72 TYR A O 1
ATOM 561 N N . GLU A 1 73 ? -6.301 -4.503 -2.815 1.00 95.88 73 GLU A N 1
ATOM 562 C CA . GLU A 1 73 ? -7.447 -5.238 -2.262 1.00 95.88 73 GLU A CA 1
ATOM 563 C C . GLU A 1 73 ? -7.287 -5.527 -0.765 1.00 95.88 73 GLU A C 1
ATOM 565 O O . GLU A 1 73 ? -8.227 -5.351 0.008 1.00 95.88 73 GLU A O 1
ATOM 570 N N . ARG A 1 74 ? -6.074 -5.884 -0.320 1.00 94.81 74 ARG A N 1
ATOM 571 C CA . ARG A 1 74 ? -5.773 -6.022 1.115 1.00 94.81 74 ARG A CA 1
ATOM 572 C C . ARG A 1 74 ? -5.936 -4.710 1.879 1.00 94.81 74 ARG A C 1
ATOM 574 O O . ARG A 1 74 ? -6.371 -4.741 3.026 1.00 94.81 74 ARG A O 1
ATOM 581 N N . LEU A 1 75 ? -5.576 -3.579 1.269 1.00 94.12 75 LEU A N 1
ATOM 582 C CA . LEU A 1 75 ? -5.791 -2.262 1.866 1.00 94.12 75 LEU A CA 1
ATOM 583 C C . LEU A 1 75 ? -7.289 -1.968 1.998 1.00 94.12 75 LEU A C 1
ATOM 585 O O . LEU A 1 75 ? -7.729 -1.596 3.079 1.00 94.12 75 LEU A O 1
ATOM 589 N N . CYS A 1 76 ? -8.070 -2.181 0.937 1.00 95.31 76 CYS A N 1
ATOM 590 C CA . CYS A 1 76 ? -9.519 -1.994 0.974 1.00 95.31 76 CYS A CA 1
ATOM 591 C C . CYS A 1 76 ? -10.174 -2.859 2.049 1.00 95.31 76 CYS A C 1
ATOM 593 O O . CYS A 1 76 ? -10.975 -2.351 2.826 1.00 95.31 76 CYS A O 1
ATOM 595 N N . LYS A 1 77 ? -9.785 -4.136 2.134 1.00 94.94 77 LYS A N 1
ATOM 596 C CA . LYS A 1 77 ? -10.279 -5.039 3.173 1.00 94.94 77 LYS A CA 1
ATOM 597 C C . LYS A 1 77 ? -9.941 -4.525 4.572 1.00 94.94 77 LYS A C 1
ATOM 599 O O . LYS A 1 77 ? -10.818 -4.450 5.413 1.00 94.94 77 LYS A O 1
ATOM 604 N N . HIS A 1 78 ? -8.698 -4.107 4.803 1.00 92.25 78 HIS A N 1
ATOM 605 C CA . HIS A 1 78 ? -8.293 -3.585 6.107 1.00 92.25 78 HIS A CA 1
ATOM 606 C C . HIS A 1 78 ? -9.076 -2.329 6.524 1.00 92.25 78 HIS A C 1
ATOM 608 O O . HIS A 1 78 ? -9.414 -2.187 7.695 1.00 92.25 78 HIS A O 1
ATOM 614 N N . ILE A 1 79 ? -9.371 -1.431 5.579 1.00 91.75 79 ILE A N 1
ATOM 615 C CA . ILE A 1 79 ? -10.184 -0.234 5.840 1.00 91.75 79 ILE A CA 1
ATOM 616 C C . ILE A 1 79 ? -11.634 -0.618 6.161 1.00 91.75 79 ILE A C 1
ATOM 618 O O . ILE A 1 79 ? -12.211 -0.061 7.094 1.00 91.75 79 ILE A O 1
ATOM 622 N N . ALA A 1 80 ? -12.210 -1.563 5.413 1.00 89.19 80 ALA A N 1
ATOM 623 C CA . ALA A 1 80 ? -13.558 -2.068 5.667 1.00 89.19 80 ALA A CA 1
ATOM 624 C C . ALA A 1 80 ? -13.653 -2.717 7.057 1.00 89.19 80 ALA A C 1
ATOM 626 O O . ALA A 1 80 ? -14.453 -2.275 7.874 1.00 89.19 80 ALA A O 1
ATOM 627 N N . ASP A 1 81 ? -12.740 -3.641 7.373 1.00 88.69 81 ASP A N 1
ATOM 628 C CA . ASP A 1 81 ? -12.676 -4.309 8.679 1.00 88.69 81 ASP A CA 1
ATOM 629 C C . ASP A 1 81 ? -12.518 -3.289 9.833 1.00 88.69 81 ASP A C 1
ATOM 631 O O . ASP A 1 81 ? -13.086 -3.452 10.913 1.00 88.69 81 ASP A O 1
ATOM 635 N N . GLY A 1 82 ? -11.745 -2.216 9.617 1.00 85.62 82 GLY A N 1
ATOM 636 C CA . GLY A 1 82 ? -11.574 -1.140 10.596 1.00 85.62 82 GLY A CA 1
ATOM 637 C C . GLY A 1 82 ? -12.834 -0.297 10.796 1.00 85.62 82 GLY A C 1
ATOM 638 O O . GLY A 1 82 ? -13.121 0.122 11.915 1.00 85.62 82 GLY A O 1
ATOM 639 N N . THR A 1 83 ? -13.600 -0.073 9.730 1.00 86.81 83 THR A N 1
ATOM 640 C CA . THR A 1 83 ? -14.859 0.681 9.783 1.00 86.81 83 THR A CA 1
ATOM 641 C C . THR A 1 83 ? -15.923 -0.116 10.535 1.00 86.81 83 THR A C 1
ATOM 643 O O . THR A 1 83 ? -16.538 0.426 11.450 1.00 86.81 83 THR A O 1
ATOM 646 N N . ASP A 1 84 ? -16.047 -1.415 10.255 1.00 84.69 84 ASP A N 1
ATOM 647 C CA . ASP A 1 84 ? -16.970 -2.313 10.959 1.00 84.69 84 ASP A CA 1
ATOM 648 C C . ASP A 1 84 ? -16.671 -2.363 12.471 1.00 84.69 84 ASP A C 1
ATOM 650 O O . ASP A 1 84 ? -17.580 -2.328 13.303 1.00 84.69 84 ASP A O 1
ATOM 654 N N . ALA A 1 85 ? -15.386 -2.384 12.850 1.00 86.06 85 ALA A N 1
ATOM 655 C CA . ALA A 1 85 ? -14.973 -2.356 14.253 1.00 86.06 85 ALA A CA 1
ATOM 656 C C . ALA A 1 85 ? -15.361 -1.040 14.954 1.00 86.06 85 ALA A C 1
ATOM 658 O O . ALA A 1 85 ? -15.861 -1.064 16.081 1.00 86.06 85 ALA A O 1
ATOM 659 N N . ILE A 1 86 ? -15.172 0.099 14.279 1.00 87.19 86 ILE A N 1
ATOM 660 C CA . ILE A 1 86 ? -15.544 1.422 14.799 1.00 87.19 86 ILE A CA 1
ATOM 661 C C . ILE A 1 86 ? -17.066 1.541 14.935 1.00 87.19 86 ILE A C 1
ATOM 663 O O . ILE A 1 86 ? -17.554 2.096 15.921 1.00 87.19 86 ILE A O 1
ATOM 667 N N . GLU A 1 87 ? -17.839 1.032 13.977 1.00 87.81 87 GLU A N 1
ATOM 668 C CA . GLU A 1 87 ? -19.302 1.038 14.053 1.00 87.81 87 GLU A CA 1
ATOM 669 C C . GLU A 1 87 ? -19.813 0.185 15.220 1.00 87.81 87 GLU A C 1
ATOM 671 O O . GLU A 1 87 ? -20.671 0.644 15.983 1.00 87.81 87 GLU A O 1
ATOM 676 N N . ALA A 1 88 ? -19.237 -1.003 15.425 1.00 87.31 88 ALA A N 1
ATOM 677 C CA . ALA A 1 88 ? -19.570 -1.870 16.552 1.00 87.31 88 ALA A CA 1
ATOM 678 C C . ALA A 1 88 ? -19.255 -1.210 17.907 1.00 87.31 88 ALA A C 1
ATOM 680 O O . ALA A 1 88 ? -20.073 -1.257 18.831 1.00 87.31 88 ALA A O 1
ATOM 681 N N . GLU A 1 89 ? -18.101 -0.547 18.028 1.00 89.12 89 GLU A N 1
ATOM 682 C CA . GLU A 1 89 ? -17.733 0.197 19.237 1.00 89.12 89 GLU A CA 1
ATOM 683 C C . GLU A 1 89 ? -18.674 1.385 19.479 1.00 89.12 89 GLU A C 1
ATOM 685 O O . GLU A 1 89 ? -19.177 1.563 20.588 1.00 89.12 89 GLU A O 1
ATOM 690 N N . ASN A 1 90 ? -19.007 2.154 18.438 1.00 88.38 90 ASN A N 1
ATOM 691 C CA . ASN A 1 90 ? -19.970 3.250 18.546 1.00 88.38 90 ASN A CA 1
ATOM 692 C C . ASN A 1 90 ? -21.360 2.763 18.970 1.00 88.38 90 ASN A C 1
ATOM 694 O O . ASN A 1 90 ? -22.023 3.419 19.775 1.00 88.38 90 ASN A O 1
ATOM 698 N N . GLN A 1 91 ? -21.822 1.623 18.453 1.00 91.94 91 GLN A N 1
ATOM 699 C CA . GLN A 1 91 ? -23.104 1.048 18.855 1.00 91.94 91 GLN A CA 1
ATOM 700 C C . GLN A 1 91 ? -23.089 0.615 20.323 1.00 91.94 91 GLN A C 1
ATOM 702 O O . GLN A 1 91 ? -24.051 0.879 21.048 1.00 91.94 91 GLN A O 1
ATOM 707 N N . LYS A 1 92 ? -21.981 0.023 20.781 1.00 92.06 92 LYS A N 1
ATOM 708 C CA . LYS A 1 92 ? -21.778 -0.311 22.191 1.00 92.06 92 LYS A CA 1
ATOM 709 C C . LYS A 1 92 ? -21.832 0.943 23.068 1.00 92.06 92 LYS A C 1
ATOM 711 O O . LYS A 1 92 ? -22.644 0.988 23.990 1.00 92.06 92 LYS A O 1
ATOM 716 N N . LEU A 1 93 ? -21.074 1.986 22.731 1.00 91.69 93 LEU A N 1
ATOM 717 C CA . LEU A 1 93 ? -21.069 3.256 23.469 1.00 91.69 93 LEU A CA 1
ATOM 718 C C . LEU A 1 93 ? -22.457 3.914 23.510 1.00 91.69 93 LEU A C 1
ATOM 720 O O . LEU A 1 93 ? -22.872 4.413 24.552 1.00 91.69 93 LEU A O 1
ATOM 724 N N . ARG A 1 94 ? -23.217 3.870 22.407 1.00 91.94 94 ARG A N 1
ATOM 725 C CA . ARG A 1 94 ? -24.610 4.352 22.372 1.00 91.94 94 ARG A CA 1
ATOM 726 C C . ARG A 1 94 ? -25.514 3.553 23.305 1.00 91.94 94 ARG A C 1
ATOM 728 O O . ARG A 1 94 ? -26.317 4.149 24.010 1.00 91.94 94 ARG A O 1
ATOM 735 N N . SER A 1 95 ? -25.374 2.228 23.337 1.00 89.44 95 SER A N 1
ATOM 736 C CA . SER A 1 95 ? -26.166 1.380 24.234 1.00 89.44 95 SER A CA 1
ATOM 737 C C . SER A 1 95 ? -25.845 1.624 25.713 1.00 89.44 95 SER A C 1
ATOM 739 O O . SER A 1 95 ? -26.756 1.661 26.538 1.00 89.44 95 SER A O 1
ATOM 741 N N . GLU A 1 96 ? -24.573 1.860 26.044 1.00 91.25 96 GLU A N 1
ATOM 742 C CA . GLU A 1 96 ? -24.131 2.214 27.396 1.00 91.25 96 GLU A CA 1
ATOM 743 C C . GLU A 1 96 ? -24.646 3.599 27.805 1.00 91.25 96 GLU A C 1
ATOM 745 O O . GLU A 1 96 ? -25.152 3.764 28.915 1.00 91.25 96 GLU A O 1
ATOM 750 N N . LEU A 1 97 ? -24.595 4.576 26.895 1.00 91.31 97 LEU A N 1
ATOM 751 C CA . LEU A 1 97 ? -25.139 5.916 27.111 1.00 91.31 97 LEU A CA 1
ATOM 752 C C . LEU A 1 97 ? -26.662 5.886 27.303 1.00 91.31 97 LEU A C 1
ATOM 754 O O . LEU A 1 97 ? -27.174 6.487 28.245 1.00 91.31 97 LEU A O 1
ATOM 758 N N . ASP A 1 98 ? -27.389 5.139 26.472 1.00 89.81 98 ASP A N 1
ATOM 759 C CA . ASP A 1 98 ? -28.833 4.946 26.622 1.00 89.81 98 ASP A CA 1
ATOM 760 C C . ASP A 1 98 ? -29.189 4.258 27.947 1.00 89.81 98 ASP A C 1
ATOM 762 O O . ASP A 1 98 ? -30.196 4.604 28.570 1.00 89.81 98 ASP A O 1
ATOM 766 N N . ALA A 1 99 ? -28.392 3.279 28.384 1.00 87.00 99 ALA A N 1
ATOM 767 C CA . ALA A 1 99 ? -28.580 2.611 29.668 1.00 87.00 99 ALA A CA 1
ATOM 768 C C . ALA A 1 99 ? -28.323 3.569 30.842 1.00 87.00 99 ALA A C 1
ATOM 770 O O . ALA A 1 99 ? -29.125 3.611 31.776 1.00 87.00 99 ALA A O 1
ATOM 771 N N . ALA A 1 100 ? -27.266 4.383 30.770 1.00 84.81 100 ALA A N 1
ATOM 772 C CA . ALA A 1 100 ? -26.953 5.395 31.775 1.00 84.81 100 ALA A CA 1
ATOM 773 C C . ALA A 1 100 ? -28.056 6.464 31.872 1.00 84.81 100 ALA A C 1
ATOM 775 O O . ALA A 1 100 ? -28.538 6.751 32.964 1.00 84.81 100 ALA A O 1
ATOM 776 N N . LEU A 1 101 ? -28.539 6.985 30.739 1.00 86.69 101 LEU A N 1
ATOM 777 C CA . LEU A 1 101 ? -29.611 7.990 30.701 1.00 86.69 101 LEU A CA 1
ATOM 778 C C . LEU A 1 101 ? -30.963 7.455 31.196 1.00 86.69 101 LEU A C 1
ATOM 780 O O . LEU A 1 101 ? -31.767 8.212 31.740 1.00 86.69 101 LEU A O 1
ATOM 784 N N . ARG A 1 102 ? -31.244 6.158 31.014 1.00 80.56 102 ARG A N 1
ATOM 785 C CA . ARG A 1 102 ? -32.447 5.519 31.578 1.00 80.56 102 ARG A CA 1
ATOM 786 C C . ARG A 1 102 ? -32.295 5.211 33.066 1.00 80.56 102 ARG A C 1
ATOM 788 O O . ARG A 1 102 ? -33.288 5.291 33.785 1.00 80.56 102 ARG A O 1
ATOM 795 N N . GLY A 1 103 ? -31.087 4.869 33.514 1.00 64.19 103 GLY A N 1
ATOM 796 C CA . GLY A 1 103 ? -30.767 4.625 34.921 1.00 64.19 103 GLY A CA 1
ATOM 797 C C . GLY A 1 103 ? -30.801 5.891 35.779 1.00 64.19 103 GLY A C 1
ATOM 798 O O . GLY A 1 103 ? -31.163 5.815 36.949 1.00 64.19 103 GLY A O 1
ATOM 799 N N . ASP A 1 104 ? -30.512 7.051 35.187 1.00 56.94 104 ASP A N 1
ATOM 800 C CA . ASP A 1 104 ? -30.401 8.335 35.889 1.00 56.94 104 ASP A CA 1
ATOM 801 C C . ASP A 1 104 ? -31.666 9.209 35.793 1.00 56.94 104 ASP A C 1
ATOM 803 O O . ASP A 1 104 ? -31.616 10.430 35.925 1.00 56.94 104 ASP A O 1
ATOM 807 N N . ARG A 1 105 ? -32.841 8.603 35.556 1.00 51.53 105 ARG A N 1
ATOM 808 C CA . ARG A 1 105 ? -34.125 9.311 35.651 1.00 51.53 105 ARG A CA 1
ATOM 809 C C . ARG A 1 105 ? -34.745 9.072 37.030 1.00 51.53 105 ARG A C 1
ATOM 811 O O . ARG A 1 105 ? -35.560 8.155 37.165 1.00 51.53 105 ARG A O 1
ATOM 818 N N . PRO A 1 106 ? -34.447 9.891 38.059 1.00 47.28 106 PRO A N 1
ATOM 819 C CA . PRO A 1 106 ? -35.283 9.900 39.243 1.00 47.28 106 PRO A CA 1
ATOM 820 C C . PRO A 1 106 ? -36.697 10.285 38.800 1.00 47.28 106 PRO A C 1
ATOM 822 O O . PRO A 1 106 ? -36.915 11.306 38.142 1.00 47.28 106 PRO A O 1
ATOM 825 N N . ALA A 1 107 ? -37.677 9.463 39.164 1.00 50.84 107 ALA A N 1
ATOM 826 C CA . ALA A 1 107 ? -39.106 9.714 38.988 1.00 50.84 107 ALA A CA 1
ATOM 827 C C . ALA A 1 107 ? -39.618 10.866 39.889 1.00 50.84 107 ALA A C 1
ATOM 829 O O . ALA A 1 107 ? -40.734 10.828 40.399 1.00 50.84 107 ALA A O 1
ATOM 830 N N . SER A 1 108 ? -38.802 11.904 40.071 1.00 45.25 108 SER A N 1
ATOM 831 C CA . SER A 1 108 ? -38.971 12.983 41.042 1.00 45.25 108 SER A CA 1
ATOM 832 C C . SER A 1 108 ? -38.858 14.350 40.365 1.00 45.25 108 SER A C 1
ATOM 834 O O . SER A 1 108 ? -38.229 15.260 40.883 1.00 45.25 108 SER A O 1
ATOM 836 N N . ALA A 1 109 ? -39.481 14.516 39.199 1.00 47.81 109 ALA A N 1
ATOM 837 C CA . ALA A 1 109 ? -39.806 15.834 38.647 1.00 47.81 109 ALA A CA 1
ATOM 838 C C . ALA A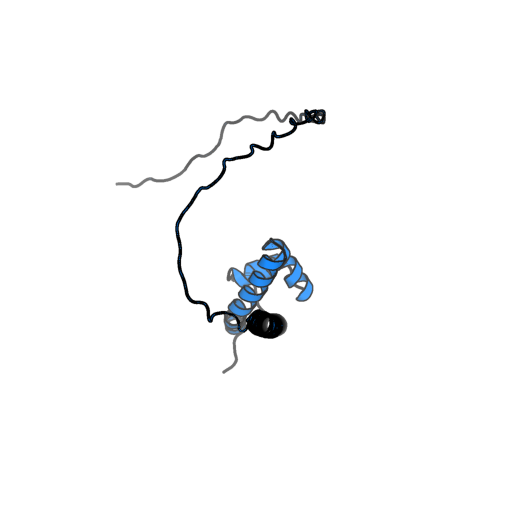 1 109 ? -41.329 16.042 38.693 1.00 47.81 109 ALA A C 1
ATOM 840 O O . ALA A 1 109 ? -41.995 16.258 37.685 1.00 47.81 109 ALA A O 1
ATOM 841 N N . ARG A 1 110 ? -41.893 15.910 39.898 1.00 51.28 110 ARG A N 1
ATOM 842 C CA . ARG A 1 110 ? -43.212 16.438 40.269 1.00 51.28 110 ARG A CA 1
ATOM 843 C C . ARG A 1 110 ? -43.086 17.227 41.570 1.00 51.28 110 ARG A C 1
ATOM 845 O O . ARG A 1 110 ? -43.590 16.796 42.593 1.00 51.28 110 ARG A O 1
ATOM 852 N N . LEU A 1 111 ? -42.411 18.369 41.517 1.00 44.16 111 LEU A N 1
ATOM 853 C CA . LEU A 1 111 ? -42.520 19.485 42.464 1.00 44.16 111 LEU A CA 1
ATOM 854 C C . LEU A 1 111 ? -42.220 20.725 41.596 1.00 44.16 111 LEU A C 1
ATOM 856 O O . LEU A 1 111 ? -41.180 20.774 40.957 1.00 44.16 111 LEU A O 1
ATOM 860 N N . GLY A 1 112 ? -43.125 21.668 41.341 1.00 42.91 112 GLY A N 1
ATOM 861 C CA . GLY A 1 112 ? -44.013 22.285 42.313 1.00 42.91 112 GLY A CA 1
ATOM 862 C C . GLY A 1 112 ? -43.201 23.268 43.152 1.00 42.91 112 GLY A C 1
ATOM 863 O O . GLY A 1 112 ? -42.714 22.884 44.205 1.00 42.91 112 GLY A O 1
ATOM 864 N N . GLY A 1 113 ? -43.067 24.511 42.676 1.00 36.84 113 GLY A N 1
ATOM 865 C CA . GLY A 1 113 ? -42.603 25.648 43.479 1.00 36.84 113 GLY A CA 1
ATOM 866 C C . GLY A 1 113 ? -41.213 26.179 43.126 1.00 36.84 113 GLY A C 1
ATOM 867 O O . GLY A 1 113 ? -40.199 25.607 43.507 1.00 36.84 113 GLY A O 1
ATOM 868 N N . ALA A 1 114 ? -41.177 27.340 42.467 1.00 44.62 114 ALA A N 1
ATOM 869 C CA . ALA A 1 114 ? -40.068 28.278 42.628 1.00 44.62 114 ALA A CA 1
ATOM 870 C C . ALA A 1 114 ? -40.040 28.760 44.093 1.00 44.62 114 ALA A C 1
ATOM 872 O O . ALA A 1 114 ? -41.110 28.933 44.687 1.00 44.62 114 ALA A O 1
ATOM 873 N N . PRO A 1 115 ? -38.853 29.021 44.665 1.00 45.81 115 PRO A N 1
ATOM 874 C CA . PRO A 1 115 ? -38.536 30.431 44.872 1.00 45.81 115 PRO A CA 1
ATOM 875 C C . PRO A 1 115 ? -37.053 30.812 44.704 1.00 45.81 115 PRO A C 1
ATOM 877 O O . PRO A 1 115 ? -36.137 30.042 44.958 1.00 45.81 115 PRO A O 1
ATOM 880 N N . SER A 1 116 ? -36.909 32.083 44.329 1.00 38.47 116 SER A N 1
ATOM 881 C CA . SER A 1 116 ? -35.908 33.081 44.723 1.00 38.47 116 SER A CA 1
ATOM 882 C C . SER A 1 116 ? -34.413 32.816 44.541 1.00 38.47 116 SER A C 1
ATOM 884 O O . SER A 1 116 ? -33.780 32.040 45.249 1.00 38.47 116 SER A O 1
ATOM 886 N N . ALA A 1 117 ? -33.836 33.661 43.685 1.00 49.59 117 ALA A N 1
ATOM 887 C CA . ALA A 1 117 ? -32.444 34.073 43.730 1.00 49.59 117 ALA A CA 1
ATOM 888 C C . ALA A 1 117 ? -32.046 34.531 45.145 1.00 49.59 117 ALA A C 1
ATOM 890 O O . ALA A 1 117 ? -32.729 35.369 45.737 1.00 49.59 117 ALA A O 1
ATOM 891 N N . ALA A 1 118 ? -30.931 34.004 45.646 1.00 37.38 118 ALA A N 1
ATOM 892 C CA . ALA A 1 118 ? -30.134 34.607 46.704 1.00 37.38 118 ALA A CA 1
ATOM 893 C C . ALA A 1 118 ? -28.696 34.062 46.631 1.00 37.38 118 ALA A C 1
ATOM 895 O O . ALA A 1 118 ? -28.469 32.860 46.710 1.00 37.38 118 ALA A O 1
ATOM 896 N N . GLU A 1 119 ? -27.769 35.000 46.444 1.00 38.31 119 GLU A N 1
ATOM 897 C CA . GLU A 1 119 ? -26.359 34.985 46.848 1.00 38.31 119 GLU A CA 1
ATOM 898 C C . GLU A 1 119 ? -25.411 33.865 46.388 1.00 38.31 119 GLU A C 1
ATOM 900 O O . GLU A 1 119 ? -25.320 32.773 46.941 1.00 38.31 119 GLU A O 1
ATOM 905 N N . ALA A 1 120 ? -24.551 34.256 45.446 1.00 43.12 120 ALA A N 1
ATOM 906 C CA . ALA A 1 120 ? -23.207 33.721 45.300 1.00 43.12 120 ALA A CA 1
ATOM 907 C C . ALA A 1 120 ? -22.316 34.168 46.478 1.00 43.12 120 ALA A C 1
ATOM 909 O O . ALA A 1 120 ? -22.234 35.372 46.735 1.00 43.12 120 ALA A O 1
ATOM 910 N N . PRO A 1 121 ? -21.561 33.260 47.124 1.00 44.72 121 PRO A N 1
ATOM 911 C CA . PRO A 1 121 ? -20.390 33.626 47.896 1.00 44.72 121 PRO A CA 1
ATOM 912 C C . PRO A 1 121 ? -19.114 33.505 47.059 1.00 44.72 121 PRO A C 1
ATOM 914 O O . PRO A 1 121 ? -18.977 32.691 46.144 1.00 44.72 121 PRO A O 1
ATOM 917 N N . ALA A 1 122 ? -18.186 34.383 47.410 1.00 43.41 122 ALA A N 1
ATOM 918 C CA . ALA A 1 122 ? -16.994 34.761 46.688 1.00 43.41 122 ALA A CA 1
ATOM 919 C C . ALA A 1 122 ? -15.922 33.667 46.530 1.00 43.41 122 ALA A C 1
ATOM 921 O O . ALA A 1 122 ? -15.660 32.846 47.407 1.00 43.41 122 ALA A O 1
ATOM 922 N N . VAL A 1 123 ? -15.254 33.776 45.381 1.00 47.62 123 VAL A N 1
ATOM 923 C CA . VAL A 1 123 ? -13.879 33.390 45.041 1.00 47.62 123 VAL A CA 1
ATOM 924 C C . VAL A 1 123 ? -12.992 33.068 46.253 1.00 47.62 123 VAL A C 1
ATOM 926 O O . VAL A 1 123 ? -12.600 33.957 47.002 1.00 47.62 123 VAL A O 1
ATOM 929 N N . SER A 1 124 ? -12.568 31.808 46.367 1.00 45.41 124 SER A N 1
ATOM 930 C CA . SER A 1 124 ? -11.353 31.445 47.103 1.00 45.41 124 SER A CA 1
ATOM 931 C C . SER A 1 124 ? -10.228 31.226 46.096 1.00 45.41 124 SER A C 1
ATOM 933 O O . SER A 1 124 ? -10.182 30.207 45.405 1.00 45.41 124 SER A O 1
ATOM 935 N N . GLN A 1 125 ? -9.352 32.226 45.985 1.00 49.69 125 GLN A N 1
ATOM 936 C CA . GLN A 1 125 ? -8.079 32.124 45.279 1.00 49.69 125 GLN A CA 1
ATOM 937 C C . GLN A 1 125 ? -7.259 31.011 45.940 1.00 49.69 125 GLN A C 1
ATOM 939 O O . GLN A 1 125 ? -6.951 31.088 47.127 1.00 49.69 125 GLN A O 1
ATOM 944 N N . ARG A 1 126 ? -6.936 29.952 45.193 1.00 47.41 126 ARG A N 1
ATOM 945 C CA . ARG A 1 126 ? -5.867 29.035 45.594 1.00 47.41 126 ARG A CA 1
ATOM 946 C C . ARG A 1 126 ? -4.557 29.625 45.109 1.00 47.41 126 ARG A C 1
ATOM 948 O O . ARG A 1 126 ? -4.314 29.669 43.905 1.00 47.41 126 ARG A O 1
ATOM 955 N N . ASP A 1 127 ? -3.750 30.058 46.067 1.00 44.91 127 ASP A N 1
ATOM 956 C CA . ASP A 1 127 ? -2.352 30.409 45.871 1.00 44.91 127 ASP A CA 1
ATOM 957 C C . ASP A 1 127 ? -1.602 29.268 45.175 1.00 44.91 127 ASP A C 1
ATOM 959 O O . ASP A 1 127 ? -1.628 28.109 45.600 1.00 44.91 127 ASP A O 1
ATOM 963 N N . ALA A 1 128 ? -0.941 29.614 44.074 1.00 49.34 128 ALA A N 1
ATOM 964 C CA . ALA A 1 128 ? -0.034 28.737 43.360 1.00 49.34 128 ALA A CA 1
ATOM 965 C C . ALA A 1 128 ? 1.291 28.626 44.137 1.00 49.34 128 ALA A C 1
ATOM 967 O O . ALA A 1 128 ? 1.916 29.656 44.404 1.00 49.34 128 ALA A O 1
ATOM 968 N N . PRO A 1 129 ? 1.782 27.420 44.474 1.00 51.00 129 PRO A N 1
ATOM 969 C CA . PRO A 1 129 ? 3.148 27.279 44.951 1.00 51.00 129 PRO A CA 1
ATOM 970 C C . PRO A 1 129 ? 4.138 27.478 43.795 1.00 51.00 129 PRO A C 1
ATOM 972 O O . PRO A 1 129 ? 3.984 26.938 42.698 1.00 51.00 129 PRO A O 1
ATOM 975 N N . ALA A 1 130 ? 5.141 28.302 44.086 1.00 50.56 130 ALA A N 1
ATOM 976 C CA . ALA A 1 130 ? 6.153 28.836 43.192 1.00 50.56 130 ALA A CA 1
ATOM 977 C C . ALA A 1 130 ? 6.920 27.784 42.369 1.00 50.56 130 ALA A C 1
ATOM 979 O O . ALA A 1 130 ? 7.313 26.725 42.858 1.00 50.56 130 ALA A O 1
ATOM 980 N N . SER A 1 131 ? 7.191 28.157 41.117 1.00 46.16 131 SER A N 1
ATOM 981 C CA . SER A 1 131 ? 8.062 27.467 40.168 1.00 46.16 131 SER A CA 1
ATOM 982 C C . SER A 1 131 ? 9.450 27.179 40.748 1.00 46.16 131 SER A C 1
ATOM 984 O O . SER A 1 131 ? 10.165 28.091 41.165 1.00 46.16 131 SER A O 1
ATOM 986 N N . ALA A 1 132 ? 9.865 25.914 40.700 1.00 53.16 132 ALA A N 1
ATOM 987 C CA . ALA A 1 132 ? 11.246 25.514 40.937 1.00 53.16 132 ALA A CA 1
ATOM 988 C C . ALA A 1 132 ? 12.148 25.967 39.765 1.00 53.16 132 ALA A C 1
ATOM 990 O O . ALA A 1 132 ? 11.744 25.841 38.604 1.00 53.16 132 ALA A O 1
ATOM 991 N N . PRO A 1 133 ? 13.369 26.471 40.023 1.00 56.59 133 PRO A N 1
ATOM 992 C CA . PRO A 1 133 ? 14.286 26.868 38.963 1.00 56.59 133 PRO A CA 1
ATOM 993 C C . PRO A 1 133 ? 14.852 25.634 38.247 1.00 56.59 133 PRO A C 1
ATOM 995 O O . PRO A 1 133 ? 15.564 24.819 38.832 1.00 56.59 133 PRO A O 1
ATOM 998 N N . VAL A 1 134 ? 14.546 25.510 36.955 1.00 55.28 134 VAL A N 1
ATOM 999 C CA . VAL A 1 134 ? 15.161 24.526 36.056 1.00 55.28 134 VAL A CA 1
ATOM 1000 C C . VAL A 1 134 ? 16.586 24.983 35.745 1.00 55.28 134 VAL A C 1
ATOM 1002 O O . VAL A 1 134 ? 16.794 26.022 35.119 1.00 55.28 134 VAL A O 1
ATOM 1005 N N . ALA A 1 135 ? 17.575 24.209 36.191 1.00 52.62 135 ALA A N 1
ATOM 1006 C CA . ALA A 1 135 ? 18.969 24.404 35.811 1.00 52.62 135 ALA A CA 1
ATOM 1007 C C . ALA A 1 135 ? 19.161 24.114 34.304 1.00 52.62 135 ALA A C 1
ATOM 1009 O O . ALA A 1 135 ? 18.624 23.122 33.803 1.00 52.62 135 ALA A O 1
ATOM 1010 N N . PRO A 1 136 ? 19.922 24.940 33.563 1.00 61.44 136 PRO A N 1
ATOM 1011 C CA . PRO A 1 136 ? 20.166 24.714 32.143 1.00 61.44 136 PRO A CA 1
ATOM 1012 C C . PRO A 1 136 ? 21.113 23.517 31.925 1.00 61.44 136 PRO A C 1
ATOM 1014 O O . PRO A 1 136 ? 22.127 23.410 32.622 1.00 61.44 136 PRO A O 1
ATOM 1017 N N . PRO A 1 137 ? 20.850 22.627 30.948 1.00 57.44 137 PRO A N 1
ATOM 1018 C CA . PRO A 1 137 ? 21.793 21.573 30.595 1.00 57.44 137 PRO A CA 1
ATOM 1019 C C . PRO A 1 137 ? 23.066 22.169 29.975 1.00 57.44 137 PRO A C 1
ATOM 1021 O O . PRO A 1 137 ? 23.016 23.003 29.067 1.00 57.44 137 PRO A O 1
ATOM 1024 N N . ALA A 1 138 ? 24.213 21.720 30.484 1.00 50.12 138 ALA A N 1
ATOM 1025 C CA . ALA A 1 138 ? 25.542 22.118 30.044 1.00 50.12 138 ALA A CA 1
ATOM 1026 C C . ALA A 1 138 ? 25.773 21.811 28.553 1.00 50.12 138 ALA A C 1
ATOM 1028 O O . ALA A 1 138 ? 25.422 20.749 28.039 1.00 50.12 138 ALA A O 1
ATOM 1029 N N . ALA A 1 139 ? 26.381 22.777 27.867 1.00 49.00 139 ALA A N 1
ATOM 1030 C CA . ALA A 1 139 ? 26.657 22.767 26.440 1.00 49.00 139 ALA A CA 1
ATOM 1031 C C . ALA A 1 139 ? 27.561 21.597 26.008 1.00 49.00 139 ALA A C 1
ATOM 1033 O O . ALA A 1 139 ? 28.669 21.427 26.514 1.00 49.00 139 ALA A O 1
ATOM 1034 N N . ALA A 1 140 ? 27.118 20.843 25.000 1.00 51.00 140 ALA A N 1
ATOM 1035 C CA . ALA A 1 140 ? 27.957 19.893 24.275 1.00 51.00 140 ALA A CA 1
ATOM 1036 C C . ALA A 1 140 ? 28.967 20.632 23.361 1.00 51.00 140 ALA A C 1
ATOM 1038 O O . ALA A 1 140 ? 28.629 21.672 22.779 1.00 51.00 140 ALA A O 1
ATOM 1039 N N . PRO A 1 141 ? 30.201 20.118 23.197 1.00 51.41 141 PRO A N 1
ATOM 1040 C CA . PRO A 1 141 ? 31.261 20.802 22.463 1.00 51.41 141 PRO A CA 1
ATOM 1041 C C . PRO A 1 141 ? 30.976 20.833 20.954 1.00 51.41 141 PRO A C 1
ATOM 1043 O O . PRO A 1 141 ? 30.808 19.803 20.301 1.00 51.41 141 PRO A O 1
ATOM 1046 N N . ARG A 1 142 ? 30.952 22.042 20.379 1.00 49.88 142 ARG A N 1
ATOM 1047 C CA . ARG A 1 142 ? 30.824 22.259 18.931 1.00 49.88 142 ARG A CA 1
ATOM 1048 C C . ARG A 1 142 ? 32.138 21.918 18.231 1.00 49.88 142 ARG A C 1
ATOM 1050 O O . ARG A 1 142 ? 33.104 22.675 18.317 1.00 49.88 142 ARG A O 1
ATOM 1057 N N . LEU A 1 143 ? 32.153 20.816 17.482 1.00 47.88 143 LEU A N 1
ATOM 1058 C CA . LEU A 1 143 ? 33.238 20.498 16.559 1.00 47.88 143 LEU A CA 1
ATOM 1059 C C . LEU A 1 143 ? 33.191 21.484 15.376 1.00 47.88 143 LEU A C 1
ATOM 1061 O O . LEU A 1 143 ? 32.370 21.366 14.467 1.00 47.88 143 LEU A O 1
ATOM 1065 N N . ARG A 1 144 ? 34.055 22.503 15.409 1.00 45.03 144 ARG A N 1
ATOM 1066 C CA . ARG A 1 144 ? 34.292 23.411 14.281 1.00 45.03 144 ARG A CA 1
ATOM 1067 C C . ARG A 1 144 ? 34.980 22.636 13.157 1.00 45.03 144 ARG A C 1
ATOM 1069 O O . ARG A 1 144 ? 36.136 22.251 13.311 1.00 45.03 144 ARG A O 1
ATOM 1076 N N . LYS A 1 145 ? 34.330 22.494 12.001 1.00 44.78 145 LYS A N 1
ATOM 1077 C CA . LYS A 1 145 ? 35.028 22.201 10.744 1.00 44.78 145 LYS A CA 1
ATOM 1078 C C . LYS A 1 145 ? 35.105 23.492 9.933 1.00 44.78 145 LYS A C 1
ATOM 1080 O O . LYS A 1 145 ? 34.095 23.986 9.445 1.00 44.78 145 LYS A O 1
ATOM 1085 N N . LYS A 1 146 ? 36.311 24.065 9.861 1.00 42.12 146 LYS A N 1
ATOM 1086 C CA . LYS A 1 146 ? 36.659 25.118 8.903 1.00 42.12 146 LYS A CA 1
ATOM 1087 C C . LYS A 1 146 ? 36.548 24.521 7.500 1.00 42.12 146 LYS A C 1
ATOM 1089 O O . LYS A 1 146 ? 37.260 23.567 7.199 1.00 42.12 146 LYS A O 1
ATOM 1094 N N . ALA A 1 147 ? 35.696 25.093 6.663 1.00 43.34 147 ALA A N 1
ATOM 1095 C CA . ALA A 1 147 ? 35.857 25.039 5.221 1.00 43.34 147 ALA A CA 1
ATOM 1096 C C . ALA A 1 147 ? 35.988 26.490 4.761 1.00 43.34 147 ALA A C 1
ATOM 1098 O O . ALA A 1 147 ? 35.021 27.247 4.762 1.00 43.34 147 ALA A O 1
ATOM 1099 N N . SER A 1 148 ? 37.230 26.882 4.497 1.00 43.12 148 SER A N 1
ATOM 1100 C CA . SER A 1 148 ? 37.554 28.060 3.708 1.00 43.12 148 SER A CA 1
ATOM 1101 C C . SER A 1 148 ? 37.197 27.744 2.257 1.00 43.12 148 SER A C 1
ATOM 1103 O O . SER A 1 148 ? 37.652 26.730 1.732 1.00 43.12 148 SER A O 1
ATOM 1105 N N . GLY A 1 149 ? 36.376 28.580 1.637 1.00 43.50 149 GLY A N 1
ATOM 1106 C CA . GLY A 1 149 ? 35.976 28.473 0.237 1.00 43.50 149 GLY A CA 1
ATOM 1107 C C . GLY A 1 149 ? 34.889 29.504 -0.033 1.00 43.50 149 GLY A C 1
ATOM 1108 O O . GLY A 1 149 ? 33.891 29.533 0.677 1.00 43.50 149 GLY A O 1
ATOM 1109 N N . GLU A 1 150 ? 35.167 30.410 -0.956 1.00 43.41 150 GLU A N 1
ATOM 1110 C CA . GLU A 1 150 ? 34.521 31.706 -1.150 1.00 43.41 150 GLU A CA 1
ATOM 1111 C C . GLU A 1 150 ? 33.008 31.636 -1.416 1.00 43.41 150 GLU A C 1
ATOM 1113 O O . GLU A 1 150 ? 32.499 30.746 -2.088 1.00 43.41 150 GLU A O 1
ATOM 1118 N N . LEU A 1 151 ? 32.297 32.620 -0.863 1.00 48.44 151 LEU A N 1
ATOM 1119 C CA . LEU A 1 151 ? 30.846 32.831 -0.920 1.00 48.44 151 LEU A CA 1
ATOM 1120 C C . LEU A 1 151 ? 30.444 33.714 -2.117 1.00 48.44 151 LEU A C 1
ATOM 1122 O O . LEU A 1 151 ? 29.524 34.526 -2.030 1.00 48.44 151 LEU A O 1
ATOM 1126 N N . THR A 1 152 ? 31.141 33.563 -3.234 1.00 52.12 152 THR A N 1
ATOM 1127 C CA . THR A 1 152 ? 30.875 34.290 -4.478 1.00 52.12 152 THR A CA 1
ATOM 1128 C C . THR A 1 152 ? 30.567 33.241 -5.539 1.00 52.12 152 THR A C 1
ATOM 1130 O O . THR A 1 152 ? 31.207 32.199 -5.524 1.00 52.12 152 THR A O 1
ATOM 1133 N N . GLU A 1 153 ? 29.602 33.493 -6.428 1.00 54.31 153 GLU A N 1
ATOM 1134 C CA . GLU A 1 153 ? 29.025 32.549 -7.415 1.00 54.31 153 GLU A CA 1
ATOM 1135 C C . GLU A 1 153 ? 27.752 31.798 -6.946 1.00 54.31 153 GLU A C 1
ATOM 1137 O O . GLU A 1 153 ? 27.601 30.587 -7.103 1.00 54.31 153 GLU A O 1
ATOM 1142 N N . LEU A 1 154 ? 26.764 32.528 -6.414 1.00 52.69 154 LEU A N 1
ATOM 1143 C CA . LEU A 1 154 ? 25.356 32.146 -6.590 1.00 52.69 154 LEU A CA 1
ATOM 1144 C C . LEU A 1 154 ? 24.885 32.721 -7.938 1.00 52.69 154 LEU A C 1
ATOM 1146 O O . LEU A 1 154 ? 24.761 33.944 -8.026 1.00 52.69 154 LEU A O 1
ATOM 1150 N N . PRO A 1 155 ? 24.553 31.924 -8.973 1.00 53.91 155 PRO A N 1
ATOM 1151 C CA . PRO A 1 155 ? 23.766 32.440 -10.083 1.00 53.91 155 PRO A CA 1
ATOM 1152 C C . PRO A 1 155 ? 22.315 32.603 -9.606 1.00 53.91 155 PRO A C 1
ATOM 1154 O O . PRO A 1 155 ? 21.469 31.726 -9.781 1.00 53.91 155 PRO A O 1
ATOM 1157 N N . LEU A 1 156 ? 22.025 33.740 -8.964 1.00 55.53 156 LEU A N 1
ATOM 1158 C CA . LEU A 1 156 ? 20.668 34.273 -8.903 1.00 55.53 156 LEU A CA 1
ATOM 1159 C C . LEU A 1 156 ? 20.261 34.615 -10.347 1.00 55.53 156 LEU A C 1
ATOM 1161 O O . LEU A 1 156 ? 20.739 35.589 -10.913 1.00 55.53 156 LEU A O 1
ATOM 1165 N N . PHE A 1 157 ? 19.378 33.795 -10.915 1.00 45.50 157 PHE A N 1
ATOM 1166 C CA . PHE A 1 157 ? 18.540 34.097 -12.082 1.00 45.50 157 PHE A CA 1
ATOM 1167 C C . PHE A 1 157 ? 19.276 34.527 -13.364 1.00 45.50 157 PHE A C 1
ATOM 1169 O O . PHE A 1 157 ? 19.338 35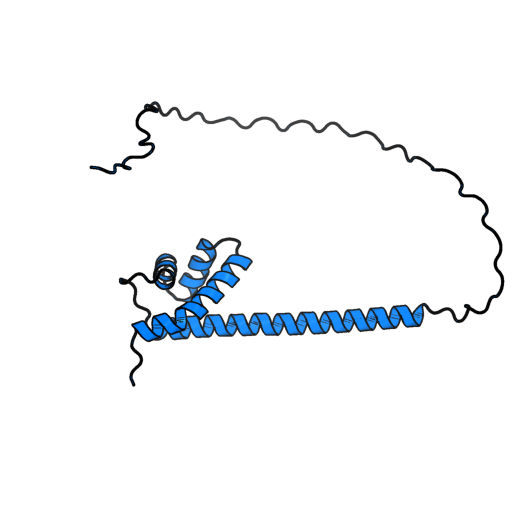.699 -13.722 1.00 45.50 157 PHE A O 1
ATOM 1176 N N . GLY A 1 158 ? 19.733 33.537 -14.131 1.00 43.62 158 GLY A N 1
ATOM 1177 C CA . GLY A 1 158 ? 19.955 33.707 -15.564 1.00 43.62 158 GLY A CA 1
ATOM 1178 C C . GLY A 1 158 ? 18.643 33.596 -16.354 1.00 43.62 158 GLY A C 1
ATOM 1179 O O . GLY A 1 158 ? 17.894 32.641 -16.164 1.00 43.62 158 GLY A O 1
ATOM 1180 N N . ALA A 1 159 ? 18.457 34.541 -17.280 1.00 46.19 159 ALA A N 1
ATOM 1181 C CA . ALA A 1 159 ? 17.549 34.543 -18.434 1.00 46.19 159 ALA A CA 1
ATOM 1182 C C . ALA A 1 159 ? 16.062 34.903 -18.216 1.00 46.19 159 ALA A C 1
ATOM 1184 O O . ALA A 1 159 ? 15.182 34.049 -18.166 1.00 46.19 159 ALA A O 1
ATOM 1185 N N . MET A 1 160 ? 15.776 36.205 -18.287 1.00 38.78 160 MET A N 1
ATOM 1186 C CA . MET A 1 160 ? 14.590 36.711 -18.986 1.00 38.78 160 MET A CA 1
ATOM 1187 C C . MET A 1 160 ? 15.003 37.914 -19.848 1.00 38.78 160 MET A C 1
ATOM 1189 O O . MET A 1 160 ? 14.964 39.057 -19.404 1.00 38.78 160 MET A O 1
ATOM 1193 N N . GLU A 1 161 ? 15.425 37.643 -21.084 1.00 54.44 161 GLU A N 1
ATOM 1194 C CA . GLU A 1 161 ? 15.219 38.590 -22.186 1.00 54.44 161 GLU A CA 1
ATOM 1195 C C . GLU A 1 161 ? 13.773 38.453 -22.675 1.00 54.44 161 GLU A C 1
ATOM 1197 O O . GLU A 1 161 ? 13.216 37.350 -22.686 1.00 54.44 161 GLU A O 1
ATOM 1202 N N . PRO A 1 162 ? 13.178 39.557 -23.140 1.00 51.53 162 PRO A N 1
ATOM 1203 C CA . PRO A 1 162 ? 12.707 39.516 -24.520 1.00 51.53 162 PRO A CA 1
ATOM 1204 C C . PRO A 1 162 ? 13.131 40.753 -25.335 1.00 51.53 162 PRO A C 1
ATOM 1206 O O . PRO A 1 162 ? 12.906 41.892 -24.934 1.00 51.53 162 PRO A O 1
ATOM 1209 N N . ARG A 1 163 ? 13.699 40.480 -26.519 1.00 42.88 163 ARG A N 1
ATOM 1210 C CA . ARG A 1 163 ? 13.737 41.344 -27.724 1.00 42.88 163 ARG A CA 1
ATOM 1211 C C . ARG A 1 163 ? 12.307 41.743 -28.158 1.00 42.88 163 ARG A C 1
ATOM 1213 O O . ARG A 1 163 ? 11.375 41.056 -27.729 1.00 42.88 163 ARG A O 1
ATOM 1220 N N . PRO A 1 164 ? 12.071 42.717 -29.066 1.00 52.25 164 PRO A N 1
ATOM 1221 C CA . PRO A 1 164 ? 12.948 43.267 -30.118 1.00 52.25 164 PRO A CA 1
ATOM 1222 C C . PRO A 1 164 ? 13.636 44.603 -29.813 1.00 52.25 164 PRO A C 1
ATOM 1224 O O . PRO A 1 164 ? 13.019 45.465 -29.152 1.00 52.25 164 PRO A O 1
#

Secondary structure (DSSP, 8-state):
-PPPHHHHHHHHHHHHHHHHHHHHHHHT-HHHHHHHHHHHHT--HHHHHHHHTT-TT----HHHHHHHHHHHHHHHHHHHHHHHHHHHHHHHHHHHHHHHHHHT--S------------PPP----PPPPPPP-PPPPPPP---------S-------------

pLDDT: mean 74.57, std 21.79, range [36.84, 97.62]

Organism: NCBI:txid47958

Foldseek 3Di:
DDQDQVNLLVVLLVLLVVQLVVQCVVVVHSLVSLVVVQVQLVHHSVLSVCSNVVPPVHTQDPSNSVSSVVSSVVVVVVVVVVVVVVVVVVVVVVVVVVVVVVVPDDPPPPDDDDDDDDDDDDDDDDDDDDDDDDDDDDDDDDDDDDDDDDPPDDPPDDDDDDDD

Sequence (164 aa):
MTMTAEQAAEWIRPDLARVVAAKEERLGSRMRAYEALGSKLGRSPTWIRKVLGRAPDVTVGLHDALNIRAAYERLCKHIADGTDAIEAENQKLRSELDAALRGDRPASARLGGAPSAAEAPAVSQRDAPASAPVAPPAAAPRLRKKASGELTELPLFGAMEPRP

Radius of gyration: 32.68 Å; chains: 1; bounding box: 82×53×78 Å